Protein AF-0000000083865781 (afdb_homodimer)

Foldseek 3Di:
DPPPDLVVQLVVQADPVGWGALDQSLCVSLVHGSCVQVVPDDPPDDRRRSSRVSSVVSVVVVVVVVVVVVCVVVVVVVVVVVVVD/DPPPDLVVQLVVQADPVGWGALDQSLCVSLVHGSCVQVVPDDPPDDRRRSSRVSSVVSVVVVVVVVVVVVCVVVVVVVVVVVVVD

Radius of gyration: 20.51 Å; Cα contacts (8 Å, |Δi|>4): 160; chains: 2; bounding box: 32×53×48 Å

pLDDT: mean 91.02, std 9.42, range [40.5, 97.81]

Structure (mmCIF, N/CA/C/O backbone):
data_AF-0000000083865781-model_v1
#
loop_
_entity.id
_entity.type
_entity.pdbx_description
1 polymer 'Uncharacterized protein'
#
loop_
_atom_site.group_PDB
_atom_site.id
_atom_site.type_symbol
_atom_site.label_atom_id
_atom_site.label_alt_id
_atom_site.label_comp_id
_atom_site.label_asym_id
_atom_site.label_entity_id
_atom_site.label_seq_id
_atom_site.pdbx_PDB_ins_code
_atom_site.Cartn_x
_atom_site.Cartn_y
_atom_site.Cartn_z
_atom_site.occupancy
_atom_site.B_iso_or_equiv
_atom_site.auth_seq_id
_atom_site.auth_comp_id
_atom_site.auth_asym_id
_atom_site.auth_atom_id
_atom_site.pdbx_PDB_model_num
ATOM 1 N N . GLN A 1 1 ? -21.25 7.93 -1.604 1 40.78 1 GLN A N 1
ATOM 2 C CA . GLN A 1 1 ? -20.047 8.633 -2.014 1 40.78 1 GLN A CA 1
ATOM 3 C C . GLN A 1 1 ? -18.891 7.66 -2.256 1 40.78 1 GLN A C 1
ATOM 5 O O . GLN A 1 1 ? -18.766 6.656 -1.557 1 40.78 1 GLN A O 1
ATOM 10 N N . PRO A 1 2 ? -18.484 7.668 -3.482 1 49.44 2 PRO A N 1
ATOM 11 C CA . PRO A 1 2 ? -17.469 6.652 -3.764 1 49.44 2 PRO A CA 1
ATOM 12 C C . PRO A 1 2 ? -16.375 6.59 -2.695 1 49.44 2 PRO A C 1
ATOM 14 O O . PRO A 1 2 ? -15.953 7.629 -2.184 1 49.44 2 PRO A O 1
ATOM 17 N N . HIS A 1 3 ? -16.484 5.66 -1.781 1 62.12 3 HIS A N 1
ATOM 18 C CA . HIS A 1 3 ? -15.531 5.496 -0.693 1 62.12 3 HIS A CA 1
ATOM 19 C C . HIS A 1 3 ? -14.109 5.816 -1.156 1 62.12 3 HIS A C 1
ATOM 21 O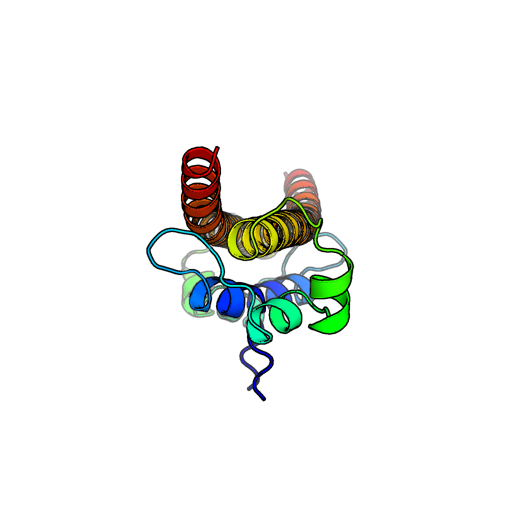 O . HIS A 1 3 ? -13.539 5.086 -1.971 1 62.12 3 HIS A O 1
ATOM 27 N N . ARG A 1 4 ? -13.812 7.105 -1.223 1 65.06 4 ARG A N 1
ATOM 28 C CA . ARG A 1 4 ? -12.492 7.535 -1.662 1 65.06 4 ARG A CA 1
ATOM 29 C C . ARG A 1 4 ? -11.398 6.891 -0.821 1 65.06 4 ARG A C 1
ATOM 31 O O . ARG A 1 4 ? -11.578 6.656 0.376 1 65.06 4 ARG A O 1
ATOM 38 N N . ASP A 1 5 ? -10.414 6.426 -1.396 1 78.62 5 ASP A N 1
ATOM 39 C CA . ASP A 1 5 ? -9.219 5.895 -0.743 1 78.62 5 ASP A CA 1
ATOM 40 C C . ASP A 1 5 ? -8.609 6.926 0.207 1 78.62 5 ASP A C 1
ATOM 42 O O . ASP A 1 5 ? -8.328 8.055 -0.194 1 78.62 5 ASP A O 1
ATOM 46 N N . PRO A 1 6 ? -8.719 6.629 1.439 1 83.56 6 PRO A N 1
ATOM 47 C CA . PRO A 1 6 ? -8.188 7.574 2.422 1 83.56 6 PRO A CA 1
ATOM 48 C C . PRO A 1 6 ? -6.828 8.141 2.021 1 83.56 6 PRO A C 1
ATOM 50 O O . PRO A 1 6 ? -6.527 9.305 2.305 1 83.56 6 PRO A O 1
ATOM 53 N N . LEU A 1 7 ? -5.992 7.34 1.46 1 87.25 7 LEU A N 1
ATOM 54 C CA . LEU A 1 7 ? -4.691 7.824 1.021 1 87.25 7 LEU A CA 1
ATOM 55 C C . LEU A 1 7 ? -4.844 8.914 -0.04 1 87.25 7 LEU A C 1
ATOM 57 O O . LEU A 1 7 ? -4.16 9.938 0.012 1 87.25 7 LEU A O 1
ATOM 61 N N . LEU A 1 8 ? -5.746 8.672 -0.949 1 87.12 8 LEU A N 1
ATOM 62 C CA . LEU A 1 8 ? -5.988 9.648 -2.006 1 87.12 8 LEU A CA 1
ATOM 63 C C . LEU A 1 8 ? -6.508 10.961 -1.428 1 87.12 8 LEU A C 1
ATOM 65 O O . LEU A 1 8 ? -6.168 12.039 -1.922 1 87.12 8 LEU A O 1
ATOM 69 N N . GLN A 1 9 ? -7.238 10.867 -0.419 1 90.69 9 GLN A N 1
ATOM 70 C CA . GLN A 1 9 ? -7.734 12.062 0.252 1 90.69 9 GLN A CA 1
ATOM 71 C C . GLN A 1 9 ? -6.598 12.844 0.9 1 90.69 9 GLN A C 1
ATOM 73 O O . GLN A 1 9 ? -6.527 14.07 0.778 1 90.69 9 GLN A O 1
ATOM 78 N N . LEU A 1 10 ? -5.703 12.125 1.552 1 92.88 10 LEU A N 1
ATOM 79 C CA . LEU A 1 10 ? -4.566 12.773 2.193 1 92.88 10 LEU A CA 1
ATOM 80 C C . LEU A 1 10 ? -3.678 13.461 1.162 1 92.88 10 LEU A C 1
ATOM 82 O O . LEU A 1 10 ? -3.189 14.57 1.394 1 92.88 10 LEU A O 1
ATOM 86 N N . VAL A 1 11 ? -3.541 12.82 0.07 1 93.5 11 VAL A N 1
ATOM 87 C CA . VAL A 1 11 ? -2.721 13.375 -1.003 1 93.5 11 VAL A CA 1
ATOM 88 C C . VAL A 1 11 ? -3.324 14.688 -1.488 1 93.5 11 VAL A C 1
ATOM 90 O O . VAL A 1 11 ? -2.609 15.672 -1.678 1 93.5 11 VAL A O 1
ATOM 93 N N . SER A 1 12 ? -4.609 14.703 -1.614 1 93.44 12 SER A N 1
ATOM 94 C CA . SER A 1 12 ? -5.297 15.875 -2.145 1 93.44 12 SER A CA 1
ATOM 95 C C . SER A 1 12 ? -5.289 17.016 -1.138 1 93.44 12 SER A C 1
ATOM 97 O O . SER A 1 12 ? -5.348 18.188 -1.521 1 93.44 12 SER A O 1
ATOM 99 N N . LEU A 1 13 ? -5.223 16.703 0.077 1 95.44 13 LEU A N 1
ATOM 100 C CA . LEU A 1 13 ? -5.316 17.703 1.134 1 95.44 13 LEU A CA 1
ATOM 101 C C . LEU A 1 13 ? -3.953 18.328 1.423 1 95.44 13 LEU A C 1
ATOM 103 O O . LEU A 1 13 ? -3.863 19.375 2.061 1 95.44 13 LEU A O 1
ATOM 107 N N . GLN A 1 14 ? -2.857 17.641 1.067 1 96.44 14 GLN A N 1
ATOM 108 C CA . GLN A 1 14 ? -1.522 18.172 1.325 1 96.44 14 GLN A CA 1
ATOM 109 C C . GLN A 1 14 ? -1.258 19.422 0.494 1 96.44 14 GLN A C 1
ATOM 111 O O . GLN A 1 14 ? -1.515 19.438 -0.712 1 96.44 14 GLN A O 1
ATOM 116 N N . GLU A 1 15 ? -0.785 20.5 1.121 1 97.06 15 GLU A N 1
ATOM 117 C CA . GLU A 1 15 ? -0.402 21.734 0.45 1 97.06 15 GLU A CA 1
ATOM 118 C C . GLU A 1 15 ? 0.911 21.562 -0.311 1 97.06 15 GLU A C 1
ATOM 120 O O . GLU A 1 15 ? 1.685 20.641 -0.03 1 97.06 15 GLU A O 1
ATOM 125 N N . ALA A 1 16 ? 1.197 22.438 -1.211 1 95.31 16 ALA A N 1
ATOM 126 C CA . ALA A 1 16 ? 2.428 22.406 -1.996 1 95.31 16 ALA A CA 1
ATOM 127 C C . ALA A 1 16 ? 3.656 22.5 -1.096 1 95.31 16 ALA A C 1
ATOM 129 O O . ALA A 1 16 ? 4.707 21.938 -1.406 1 95.31 16 ALA A O 1
ATOM 130 N N . SER A 1 17 ? 3.525 23.109 0.071 1 96.25 17 SER A N 1
ATOM 131 C CA . SER A 1 17 ? 4.637 23.266 1.003 1 96.25 17 SER A CA 1
ATOM 132 C C . SER A 1 17 ? 4.961 21.953 1.71 1 96.25 17 SER A C 1
ATOM 134 O O . SER A 1 17 ? 6.059 21.797 2.244 1 96.25 17 SER A O 1
ATOM 136 N N . GLY A 1 18 ? 3.928 21.047 1.822 1 97.06 18 GLY A N 1
ATOM 137 C CA . GLY A 1 18 ? 4.152 19.75 2.439 1 97.06 18 GLY A CA 1
ATOM 138 C C . GLY A 1 18 ? 3.332 19.531 3.697 1 97.06 18 GLY A C 1
ATOM 139 O O . GLY A 1 18 ? 3.307 18.438 4.25 1 97.06 18 GLY A O 1
ATOM 140 N N . CYS A 1 19 ? 2.625 20.562 4.121 1 97.38 19 CYS A N 1
ATOM 141 C CA . CYS A 1 19 ? 1.862 20.422 5.355 1 97.38 19 CYS A CA 1
ATOM 142 C C . CYS A 1 19 ? 0.393 20.141 5.062 1 97.38 19 CYS A C 1
ATOM 144 O O . CYS A 1 19 ? -0.039 20.219 3.91 1 97.38 19 CYS A O 1
ATOM 146 N N . TRP A 1 20 ? -0.283 19.688 6.004 1 97.81 20 TRP A N 1
ATOM 147 C CA . TRP A 1 20 ? -1.737 19.562 5.961 1 97.81 20 TRP A CA 1
ATOM 148 C C . TRP A 1 20 ? -2.391 20.625 6.852 1 97.81 20 TRP A C 1
ATOM 150 O O . TRP A 1 20 ? -1.988 20.812 8 1 97.81 20 TRP A O 1
ATOM 160 N N . PRO A 1 21 ? -3.295 21.375 6.273 1 96.19 21 PRO A N 1
ATOM 161 C CA . PRO A 1 21 ? -4.078 22.266 7.133 1 96.19 21 PRO A CA 1
ATOM 162 C C . PRO A 1 21 ? -5.008 21.5 8.078 1 96.19 21 PRO A C 1
ATOM 164 O O . PRO A 1 21 ? -5.465 20.406 7.746 1 96.19 21 PRO A O 1
ATOM 167 N N . LEU A 1 22 ? -5.227 22.094 9.203 1 94.44 22 LEU A N 1
ATOM 168 C CA . LEU A 1 22 ? -6.219 21.516 10.109 1 94.44 22 LEU A CA 1
ATOM 169 C C . LEU A 1 22 ? -7.633 21.797 9.617 1 94.44 22 LEU A C 1
ATOM 171 O O . LEU A 1 22 ? -8.219 22.828 9.945 1 94.44 22 LEU A O 1
ATOM 175 N N . HIS A 1 23 ? -8.117 20.984 8.766 1 92.81 23 HIS A N 1
ATOM 176 C CA . HIS A 1 23 ? -9.438 21.062 8.148 1 92.81 23 HIS A CA 1
ATOM 177 C C . HIS A 1 23 ? -10.281 19.844 8.5 1 92.81 23 HIS A C 1
ATOM 179 O O . HIS A 1 23 ? -9.734 18.766 8.75 1 92.81 23 HIS A O 1
ATOM 185 N N . PRO A 1 24 ? -11.57 20.047 8.531 1 94 24 PRO A N 1
ATOM 186 C CA . PRO A 1 24 ? -12.445 18.906 8.82 1 94 24 PRO A CA 1
ATOM 187 C C . PRO A 1 24 ? -12.227 17.734 7.867 1 94 24 PRO A C 1
ATOM 189 O O . PRO A 1 24 ? -12.383 16.578 8.258 1 94 24 PRO A O 1
ATOM 192 N N . ALA A 1 25 ? -11.844 18.078 6.672 1 93.81 25 ALA A N 1
ATOM 193 C CA . ALA A 1 25 ? -11.586 17.016 5.688 1 93.81 25 ALA A CA 1
ATOM 194 C C . ALA A 1 25 ? -10.414 16.141 6.109 1 93.81 25 ALA A C 1
ATOM 196 O O . ALA A 1 25 ? -10.406 14.938 5.844 1 93.81 25 ALA A O 1
ATOM 197 N N . LEU A 1 26 ? -9.398 16.734 6.758 1 95.94 26 LEU A N 1
ATOM 198 C CA . LEU A 1 26 ? -8.273 15.945 7.258 1 95.94 26 LEU A CA 1
ATOM 199 C C . LEU A 1 26 ? -8.719 14.992 8.359 1 95.94 26 LEU A C 1
ATOM 201 O O . LEU A 1 26 ? -8.352 13.82 8.352 1 95.94 26 LEU A O 1
ATOM 205 N N . ALA A 1 27 ? -9.492 15.508 9.281 1 94.31 27 ALA A N 1
ATOM 206 C CA . ALA A 1 27 ? -10.008 14.672 10.367 1 94.31 27 ALA A CA 1
ATOM 207 C C . ALA A 1 27 ? -10.789 13.477 9.82 1 94.31 27 ALA A C 1
ATOM 209 O O . ALA A 1 27 ? -10.586 12.344 10.266 1 94.31 27 ALA A O 1
ATOM 210 N N . ALA A 1 28 ? -11.555 13.766 8.852 1 93 28 ALA A N 1
ATOM 211 C CA . ALA A 1 28 ? -12.352 12.711 8.227 1 93 28 ALA A CA 1
ATOM 212 C C . ALA A 1 28 ? -11.461 11.664 7.566 1 93 28 ALA A C 1
ATOM 214 O O . ALA A 1 28 ? -11.703 10.461 7.699 1 93 28 ALA A O 1
ATOM 215 N N . ALA A 1 29 ? -10.453 12.164 6.871 1 91.81 29 ALA A N 1
ATOM 216 C CA . ALA A 1 29 ? -9.516 11.25 6.211 1 91.81 29 ALA A CA 1
ATOM 217 C C . ALA A 1 29 ? -8.812 10.352 7.227 1 91.81 29 ALA A C 1
ATOM 219 O O . ALA A 1 29 ? -8.508 9.195 6.934 1 91.81 29 ALA A O 1
ATOM 220 N N . LEU A 1 30 ? -8.641 10.867 8.406 1 93.44 30 LEU A N 1
ATOM 221 C CA . LEU A 1 30 ? -7.93 10.148 9.453 1 93.44 30 LEU A CA 1
ATOM 222 C C . LEU A 1 30 ? -8.891 9.281 10.266 1 93.44 30 LEU A C 1
ATOM 224 O O . LEU A 1 30 ? -8.469 8.539 11.156 1 93.44 30 LEU A O 1
ATOM 228 N N . GLY A 1 31 ? -10.195 9.375 9.984 1 92.12 31 GLY A N 1
ATOM 229 C CA . GLY A 1 31 ? -11.195 8.617 10.719 1 92.12 31 GLY A CA 1
ATOM 230 C C . GLY A 1 31 ? -11.516 9.211 12.078 1 92.12 31 GLY A C 1
ATOM 231 O O . GLY A 1 31 ? -11.812 8.477 13.023 1 92.12 31 GLY A O 1
ATOM 232 N N . LYS A 1 32 ? -11.266 10.375 12.156 1 94 32 LYS A N 1
ATOM 233 C CA . LYS A 1 32 ? -11.547 11.109 13.391 1 94 32 LYS A CA 1
ATOM 234 C C . LYS A 1 32 ? -12.562 12.219 13.156 1 94 32 LYS A C 1
ATOM 236 O O . LYS A 1 32 ? -12.914 12.516 12.016 1 94 32 LYS A O 1
ATOM 241 N N . THR A 1 33 ? -13.07 12.75 14.305 1 93.94 33 THR A N 1
ATOM 242 C CA . THR A 1 33 ? -13.898 13.945 14.219 1 93.94 33 THR A CA 1
ATOM 243 C C . THR A 1 33 ? -13.055 15.203 14.391 1 93.94 33 THR A C 1
ATOM 245 O O . THR A 1 33 ? -11.969 15.156 14.977 1 93.94 33 THR A O 1
ATOM 248 N N . SER A 1 34 ? -13.57 16.266 13.836 1 92.69 34 SER A N 1
ATOM 249 C CA . SE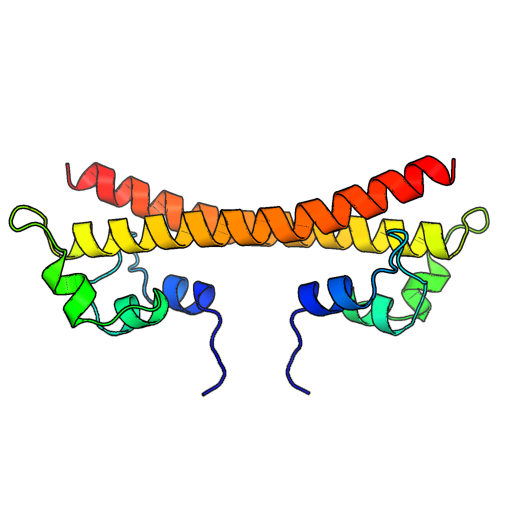R A 1 34 ? -12.898 17.547 14.023 1 92.69 34 SER A CA 1
ATOM 250 C C . SER A 1 34 ? -12.703 17.859 15.508 1 92.69 34 SER A C 1
ATOM 252 O O . SER A 1 34 ? -11.656 18.375 15.906 1 92.69 34 SER A O 1
ATOM 254 N N . LYS A 1 35 ? -13.688 17.547 16.344 1 93.88 35 LYS A N 1
ATOM 255 C CA . LYS A 1 35 ? -13.641 17.797 17.781 1 93.88 35 LYS A CA 1
ATOM 256 C C . LYS A 1 35 ? -12.508 17.016 18.438 1 93.88 35 LYS A C 1
ATOM 258 O O . LYS A 1 35 ? -11.773 17.547 19.266 1 93.88 35 LYS A O 1
ATOM 263 N N . GLU A 1 36 ? -12.391 15.797 18.062 1 93.44 36 GLU A N 1
ATOM 264 C CA . GLU A 1 36 ? -11.328 14.945 18.609 1 93.44 36 GLU A CA 1
ATOM 265 C C . GLU A 1 36 ? -9.953 15.516 18.281 1 93.44 36 GLU A C 1
ATOM 267 O O . GLU A 1 36 ? -9.07 15.547 19.156 1 93.44 36 GLU A O 1
ATOM 272 N N . VAL A 1 37 ? -9.766 15.992 17.078 1 93.31 37 VAL A N 1
ATOM 273 C CA . VAL A 1 37 ? -8.484 16.516 16.609 1 93.31 37 VAL A CA 1
ATOM 274 C C . VAL A 1 37 ? -8.156 17.812 17.344 1 93.31 37 VAL A C 1
ATOM 276 O O . VAL A 1 37 ? -7.027 18.016 17.797 1 93.31 37 VAL A O 1
ATOM 279 N N . GLU A 1 38 ? -9.094 18.625 17.453 1 91.12 38 GLU A N 1
ATOM 280 C CA . GLU A 1 38 ? -8.898 19.922 18.094 1 91.12 38 GLU A CA 1
ATOM 281 C C . GLU A 1 38 ? -8.648 19.75 19.594 1 91.12 38 GLU A C 1
ATOM 283 O O . GLU A 1 38 ? -7.824 20.469 20.172 1 91.12 38 GLU A O 1
ATOM 288 N N . ASN A 1 39 ? -9.32 18.781 20.203 1 92.25 39 ASN A N 1
ATOM 289 C CA . ASN A 1 39 ? -9.227 18.578 21.641 1 92.25 39 ASN A CA 1
ATOM 290 C C . ASN A 1 39 ? -7.871 18 22.031 1 92.25 39 ASN A C 1
ATOM 292 O O . ASN A 1 39 ? -7.422 18.188 23.172 1 92.25 39 ASN A O 1
ATOM 296 N N . THR A 1 40 ? -7.266 17.344 21.109 1 92.5 40 THR A N 1
ATOM 297 C CA . THR A 1 40 ? -6.008 16.688 21.438 1 92.5 40 THR A CA 1
ATOM 298 C C . THR A 1 40 ? -4.82 17.562 21.047 1 92.5 40 THR A C 1
ATOM 300 O O . THR A 1 40 ? -3.676 17.25 21.391 1 92.5 40 THR A O 1
ATOM 303 N N . LYS A 1 41 ? -5.098 18.625 20.422 1 93.69 41 LYS A N 1
ATOM 304 C CA . LYS A 1 41 ? -4.016 19.531 20.016 1 93.69 41 LYS A CA 1
ATOM 305 C C . LYS A 1 41 ? -3.381 20.203 21.234 1 93.69 41 LYS A C 1
ATOM 307 O O . LYS A 1 41 ? -4.07 20.859 22.016 1 93.69 41 LYS A O 1
ATOM 312 N N . PRO A 1 42 ? -2.096 20.094 21.344 1 92.75 42 PRO A N 1
ATOM 313 C CA . PRO A 1 42 ? -1.424 20.844 22.406 1 92.75 42 PRO A CA 1
ATOM 314 C C . PRO A 1 42 ? -1.507 22.359 22.203 1 92.75 42 PRO A C 1
ATOM 316 O O . PRO A 1 42 ? -1.43 22.844 21.078 1 92.75 42 PRO A O 1
ATOM 319 N N . ALA A 1 43 ? -1.617 23.109 23.297 1 91 43 ALA A N 1
ATOM 320 C CA . ALA A 1 43 ? -1.789 24.562 23.25 1 91 43 ALA A CA 1
ATOM 321 C C . ALA A 1 43 ? -0.579 25.234 22.609 1 91 43 ALA A C 1
ATOM 323 O O . ALA A 1 43 ? -0.719 26.234 21.891 1 91 43 ALA A O 1
ATOM 324 N N . SER A 1 44 ? 0.604 24.688 22.703 1 93 44 SER A N 1
ATOM 325 C CA . SER A 1 44 ? 1.843 25.328 22.266 1 93 44 SER A CA 1
ATOM 326 C C . SER A 1 44 ? 2.133 25.016 20.797 1 93 44 SER A C 1
ATOM 328 O O . SER A 1 44 ? 3.043 25.594 20.203 1 93 44 SER A O 1
ATOM 330 N N . VAL A 1 45 ? 1.316 24.172 20.219 1 92.56 45 VAL A N 1
ATOM 331 C CA . VAL A 1 45 ? 1.644 23.688 18.875 1 92.56 45 VAL A CA 1
ATOM 332 C C . VAL A 1 45 ? 0.746 24.375 17.844 1 92.56 45 VAL A C 1
ATOM 334 O O . VAL A 1 45 ? -0.458 24.531 18.062 1 92.56 45 VAL A O 1
ATOM 337 N N . ASN A 1 46 ? 1.302 24.875 16.797 1 95.06 46 ASN A N 1
ATOM 338 C CA . ASN A 1 46 ? 0.565 25.438 15.672 1 95.06 46 ASN A CA 1
ATOM 339 C C . ASN A 1 46 ? -0.37 24.406 15.039 1 95.06 46 ASN A C 1
ATOM 341 O O . ASN A 1 46 ? -0.041 23.234 14.969 1 95.06 46 ASN A O 1
ATOM 345 N N . LYS A 1 47 ? -1.448 24.891 14.578 1 94.75 47 LYS A N 1
ATOM 346 C CA . LYS A 1 47 ? -2.48 24.016 14.031 1 94.75 47 LYS A CA 1
ATOM 347 C C . LYS A 1 47 ? -1.952 23.219 12.844 1 94.75 47 LYS A C 1
ATOM 349 O O . LYS A 1 47 ? -2.238 22.016 12.719 1 94.75 47 LYS A O 1
ATOM 354 N N . GLU A 1 48 ? -1.148 23.828 11.977 1 96 48 GLU A N 1
ATOM 355 C CA . GLU A 1 48 ? -0.598 23.156 10.805 1 96 48 GLU A CA 1
ATOM 356 C C . GLU A 1 48 ? 0.397 22.078 11.203 1 96 48 GLU A C 1
ATOM 358 O O . GLU A 1 48 ? 0.441 21.016 10.586 1 96 48 GLU A O 1
ATOM 363 N N . VAL A 1 49 ? 1.169 22.359 12.211 1 96.56 49 VAL A N 1
ATOM 364 C CA . VAL A 1 49 ? 2.129 21.375 12.711 1 96.56 49 VAL A CA 1
ATOM 365 C C . VAL A 1 49 ? 1.39 20.172 13.289 1 96.56 49 VAL A C 1
ATOM 367 O O . VAL A 1 49 ? 1.722 19.031 12.984 1 96.56 49 VAL A O 1
ATOM 370 N N . TRP A 1 50 ? 0.382 20.5 14.016 1 96.69 50 TRP A N 1
ATOM 371 C CA . TRP A 1 50 ? -0.409 19.438 14.641 1 96.69 50 TRP A CA 1
ATOM 372 C C . TRP A 1 50 ? -1.064 18.562 13.586 1 96.69 50 TRP A C 1
ATOM 374 O O . TRP A 1 50 ? -0.938 17.328 13.625 1 96.69 50 TRP A O 1
ATOM 384 N N . ALA A 1 51 ? -1.691 19.203 12.656 1 96.75 51 ALA A N 1
ATOM 385 C CA . ALA A 1 51 ? -2.361 18.484 11.578 1 96.75 51 ALA A CA 1
ATOM 386 C C . ALA A 1 51 ? -1.37 17.641 10.781 1 96.75 51 ALA A C 1
ATOM 388 O O . ALA A 1 51 ? -1.665 16.484 10.422 1 96.75 51 ALA A O 1
ATOM 389 N N . THR A 1 52 ? -0.185 18.094 10.5 1 97.75 52 THR A N 1
ATOM 390 C CA . THR A 1 52 ? 0.836 17.406 9.719 1 97.75 52 THR A CA 1
ATOM 391 C C . THR A 1 52 ? 1.395 16.219 10.492 1 97.75 52 THR A C 1
ATOM 393 O O . THR A 1 52 ? 1.604 15.148 9.93 1 97.75 52 THR A O 1
ATOM 396 N N . VAL A 1 53 ? 1.511 16.406 11.766 1 96.56 53 VAL A N 1
ATOM 397 C CA . VAL A 1 53 ? 1.974 15.312 12.609 1 96.56 53 VAL A CA 1
ATOM 398 C C . VAL A 1 53 ? 0.944 14.18 12.602 1 96.56 53 VAL A C 1
ATOM 400 O O . VAL A 1 53 ? 1.298 13.016 12.445 1 96.56 53 VAL A O 1
ATOM 403 N N . LEU A 1 54 ? -0.291 14.594 12.703 1 96.38 54 LEU A N 1
ATOM 404 C CA . LEU A 1 54 ? -1.354 13.594 12.688 1 96.38 54 LEU A CA 1
ATOM 405 C C . LEU A 1 54 ? -1.399 12.867 11.352 1 96.38 54 LEU A C 1
ATOM 407 O O . LEU A 1 54 ? -1.55 11.641 11.305 1 96.38 54 LEU A O 1
ATOM 411 N N . ALA A 1 55 ? -1.275 13.625 10.273 1 96.94 55 ALA A N 1
ATOM 412 C CA . ALA A 1 55 ? -1.271 13.047 8.93 1 96.94 55 ALA A CA 1
ATOM 413 C C . ALA A 1 55 ? -0.103 12.078 8.758 1 96.94 55 ALA A C 1
ATOM 415 O O . ALA A 1 55 ? -0.27 10.984 8.211 1 96.94 55 ALA A O 1
ATOM 416 N N . LEU A 1 56 ? 1.071 12.383 9.289 1 97 56 LEU A N 1
ATOM 417 C CA . LEU A 1 56 ? 2.252 11.539 9.18 1 97 56 LEU A CA 1
ATOM 418 C C . LEU A 1 56 ? 2.08 10.258 10 1 97 56 LEU A C 1
ATOM 420 O O . LEU A 1 56 ? 2.479 9.18 9.555 1 97 56 LEU A O 1
ATOM 424 N N . ILE A 1 57 ? 1.52 10.414 11.164 1 95.5 57 ILE A N 1
ATOM 425 C CA . ILE A 1 57 ? 1.24 9.25 11.992 1 95.5 57 ILE A CA 1
ATOM 426 C C . ILE A 1 57 ? 0.285 8.305 11.258 1 95.5 57 ILE A C 1
ATOM 428 O O . ILE A 1 57 ? 0.508 7.094 11.219 1 95.5 57 ILE A O 1
ATOM 432 N N . TRP A 1 58 ? -0.751 8.914 10.68 1 94.75 58 TRP A N 1
ATOM 433 C CA . TRP A 1 58 ? -1.725 8.133 9.914 1 94.75 58 TRP A CA 1
ATOM 434 C C . TRP A 1 58 ? -1.062 7.441 8.734 1 94.75 58 TRP A C 1
ATOM 436 O O . TRP A 1 58 ? -1.267 6.246 8.508 1 94.75 58 TRP A O 1
ATOM 446 N N . LEU A 1 59 ? -0.206 8.109 7.953 1 93.88 59 LEU A N 1
ATOM 447 C CA . LEU A 1 59 ? 0.502 7.578 6.793 1 93.88 59 LEU A CA 1
ATOM 448 C C . LEU A 1 59 ? 1.372 6.387 7.184 1 93.88 59 LEU A C 1
ATOM 450 O O . LEU A 1 59 ? 1.417 5.383 6.465 1 93.88 59 LEU A O 1
ATOM 454 N N . HIS A 1 60 ? 2.047 6.535 8.312 1 92.06 60 HIS A N 1
ATOM 455 C CA . HIS A 1 60 ? 2.902 5.461 8.805 1 92.06 60 HIS A CA 1
ATOM 456 C C . HIS A 1 60 ? 2.086 4.219 9.141 1 92.06 60 HIS A C 1
ATOM 458 O O . HIS A 1 60 ? 2.465 3.104 8.781 1 92.06 60 HIS A O 1
ATOM 464 N N . GLY A 1 61 ? 1.041 4.422 9.82 1 89.44 61 GLY A N 1
ATOM 465 C CA . GLY A 1 61 ? 0.165 3.305 10.141 1 89.44 61 GLY A CA 1
ATOM 466 C C . GLY A 1 61 ? -0.411 2.631 8.906 1 89.44 61 GLY A C 1
ATOM 467 O O . GLY A 1 61 ? -0.455 1.4 8.836 1 89.44 61 GLY A O 1
ATOM 468 N N . PHE A 1 62 ? -0.869 3.443 7.996 1 84.88 62 PHE A N 1
ATOM 469 C CA . PHE A 1 62 ? -1.412 2.939 6.738 1 84.88 62 PHE A CA 1
ATOM 470 C C . PHE A 1 62 ? -0.373 2.111 5.992 1 84.88 62 PHE A C 1
ATOM 472 O O . PHE A 1 62 ? -0.672 1.014 5.516 1 84.88 62 PHE A O 1
ATOM 479 N N . LYS A 1 63 ? 0.775 2.611 5.863 1 85.75 63 LYS A N 1
ATOM 480 C CA . LYS A 1 63 ? 1.877 1.915 5.207 1 85.75 63 LYS A CA 1
ATOM 481 C C . LYS A 1 63 ? 2.164 0.578 5.883 1 85.75 63 LYS A C 1
ATOM 483 O O . LYS A 1 63 ? 2.355 -0.437 5.211 1 85.75 63 LYS A O 1
ATOM 488 N N . MET A 1 64 ? 2.244 0.532 7.199 1 88.69 64 MET A N 1
ATOM 489 C CA . MET A 1 64 ? 2.541 -0.683 7.953 1 88.69 64 MET A CA 1
ATOM 490 C C . MET A 1 64 ? 1.457 -1.734 7.738 1 88.69 64 MET A C 1
ATOM 492 O O . MET A 1 64 ? 1.759 -2.918 7.57 1 88.69 64 MET A O 1
ATOM 496 N N . ALA A 1 65 ? 0.241 -1.256 7.75 1 85.69 65 ALA A N 1
ATOM 497 C CA . ALA A 1 65 ? -0.874 -2.176 7.539 1 85.69 65 ALA A CA 1
ATOM 498 C C . ALA A 1 65 ? -0.822 -2.785 6.141 1 85.69 65 ALA A C 1
ATOM 500 O O . ALA A 1 65 ? -1.029 -3.99 5.973 1 85.69 65 ALA A O 1
ATOM 501 N N . ALA A 1 66 ? -0.578 -1.959 5.145 1 83 66 ALA A N 1
ATOM 502 C CA . ALA A 1 66 ? -0.475 -2.43 3.764 1 83 66 ALA A CA 1
ATOM 503 C C . ALA A 1 66 ? 0.696 -3.393 3.598 1 83 66 ALA A C 1
ATOM 505 O O . ALA A 1 66 ? 0.569 -4.426 2.936 1 83 66 ALA A O 1
ATOM 506 N N . LYS A 1 67 ? 1.817 -3.092 4.195 1 86.31 67 LYS A N 1
ATOM 507 C CA . LYS A 1 67 ? 3.016 -3.924 4.137 1 86.31 67 LYS A CA 1
ATOM 508 C C . LYS A 1 67 ? 2.752 -5.309 4.723 1 86.31 67 LYS A C 1
ATOM 510 O O . LYS A 1 67 ? 3.146 -6.32 4.137 1 86.31 67 LYS A O 1
ATOM 515 N N . GLU A 1 68 ? 2.164 -5.309 5.824 1 88.62 68 GLU A N 1
ATOM 516 C CA . GLU A 1 68 ? 1.879 -6.582 6.473 1 88.62 68 GLU A CA 1
ATOM 517 C C . GLU A 1 68 ? 1.007 -7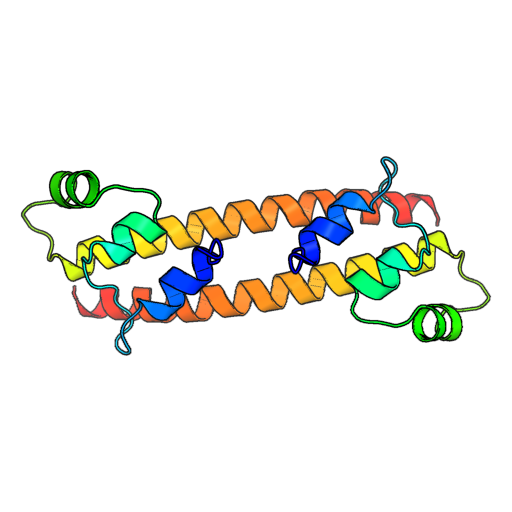.469 5.59 1 88.62 68 GLU A C 1
ATOM 519 O O . GLU A 1 68 ? 1.247 -8.672 5.48 1 88.62 68 GLU A O 1
ATOM 524 N N . GLU A 1 69 ? -0.035 -6.906 5.059 1 83.44 69 GLU A N 1
ATOM 525 C CA . GLU A 1 69 ? -0.962 -7.648 4.211 1 83.44 69 GLU A CA 1
ATOM 526 C C . GLU A 1 69 ? -0.239 -8.281 3.025 1 83.44 69 GLU A C 1
ATOM 528 O O . GLU A 1 69 ? -0.388 -9.477 2.766 1 83.44 69 GLU A O 1
ATOM 533 N N . TRP A 1 70 ? 0.531 -7.555 2.324 1 87.12 70 TRP A N 1
ATOM 534 C CA . TRP A 1 70 ? 1.184 -8.094 1.137 1 87.12 70 TRP A CA 1
ATOM 535 C C . TRP A 1 70 ? 2.312 -9.047 1.521 1 87.12 70 TRP A C 1
ATOM 537 O O . TRP A 1 70 ? 2.604 -10 0.795 1 87.12 70 TRP A O 1
ATOM 547 N N . GLU A 1 71 ? 2.986 -8.812 2.652 1 90.5 71 GLU A N 1
ATOM 548 C CA . GLU A 1 71 ? 4.07 -9.68 3.109 1 90.5 71 GLU A CA 1
ATOM 549 C C . GLU A 1 71 ? 3.559 -11.078 3.436 1 90.5 71 GLU A C 1
ATOM 551 O O . GLU A 1 71 ? 4.203 -12.078 3.1 1 90.5 71 GLU A O 1
ATOM 556 N N . LEU A 1 72 ? 2.432 -11.148 4.109 1 92.06 72 LEU A N 1
ATOM 557 C CA . LEU A 1 72 ? 1.845 -12.445 4.43 1 92.06 72 LEU A CA 1
ATOM 558 C C . LEU A 1 72 ? 1.49 -13.211 3.16 1 92.06 72 LEU A C 1
ATOM 560 O O . LEU A 1 72 ? 1.767 -14.406 3.055 1 92.06 72 LEU A O 1
ATOM 564 N N . LEU A 1 73 ? 0.958 -12.5 2.188 1 93.38 73 LEU A N 1
ATOM 565 C CA . LEU A 1 73 ? 0.585 -13.07 0.899 1 93.38 73 LEU A CA 1
ATOM 566 C C . LEU A 1 73 ? 1.816 -13.57 0.148 1 93.38 73 LEU A C 1
ATOM 568 O O . LEU A 1 73 ? 1.843 -14.711 -0.325 1 93.38 73 LEU A O 1
ATOM 572 N N . ALA A 1 74 ? 2.836 -12.812 0.084 1 94.75 74 ALA A N 1
ATOM 573 C CA . ALA A 1 74 ? 4.062 -13.117 -0.646 1 94.75 74 ALA A CA 1
ATOM 574 C C . ALA A 1 74 ? 4.824 -14.266 0.021 1 94.75 74 ALA A C 1
ATOM 576 O O . ALA A 1 74 ? 5.324 -15.164 -0.657 1 94.75 74 ALA A O 1
ATOM 577 N N . MET A 1 75 ? 4.934 -14.219 1.332 1 95.25 75 MET A N 1
ATOM 578 C CA . MET A 1 75 ? 5.672 -15.234 2.08 1 95.25 75 MET A CA 1
ATOM 579 C C . MET A 1 75 ? 5.074 -16.609 1.857 1 95.25 75 MET A C 1
ATOM 581 O O . MET A 1 75 ? 5.805 -17.578 1.632 1 95.25 75 MET A O 1
ATOM 585 N N . LYS A 1 76 ? 3.75 -16.672 1.953 1 96.94 76 LYS A N 1
ATOM 586 C CA . LYS A 1 76 ? 3.086 -17.953 1.688 1 96.94 76 LYS A CA 1
ATOM 587 C C . LYS A 1 76 ? 3.391 -18.453 0.276 1 96.94 76 LYS A C 1
ATOM 589 O O . LYS A 1 76 ? 3.65 -19.641 0.07 1 96.94 76 LYS A O 1
ATOM 594 N N . ALA A 1 77 ? 3.322 -17.609 -0.679 1 97.31 77 ALA A N 1
ATOM 595 C CA . ALA A 1 77 ? 3.582 -17.953 -2.076 1 97.31 77 ALA A CA 1
ATOM 596 C C . ALA A 1 77 ? 5.027 -18.391 -2.271 1 97.31 77 ALA A C 1
ATOM 598 O O . ALA A 1 77 ? 5.297 -19.375 -2.961 1 97.31 77 ALA A O 1
ATOM 599 N N . VAL A 1 78 ? 5.938 -17.641 -1.719 1 96.81 78 VAL A N 1
ATOM 600 C CA . VAL A 1 78 ? 7.359 -17.953 -1.835 1 96.81 78 VAL A CA 1
ATOM 601 C C . VAL A 1 78 ? 7.637 -19.312 -1.218 1 96.81 78 VAL A C 1
ATOM 603 O O . VAL A 1 78 ? 8.359 -20.141 -1.799 1 96.81 78 VAL A O 1
ATOM 606 N N . SER A 1 79 ? 7.121 -19.5 -0.069 1 97.06 79 SER A N 1
ATOM 607 C CA . SER A 1 79 ? 7.273 -20.797 0.584 1 97.06 79 SER A CA 1
ATOM 608 C C . SER A 1 79 ? 6.734 -21.922 -0.293 1 97.06 79 SER A C 1
ATOM 610 O O . SER A 1 79 ? 7.367 -22.969 -0.42 1 97.06 79 SER A O 1
ATOM 612 N N . TRP A 1 80 ? 5.621 -21.75 -0.87 1 97.25 80 TRP A N 1
ATOM 613 C CA . TRP A 1 80 ? 5.016 -22.719 -1.77 1 97.25 80 TRP A CA 1
ATOM 614 C C . TRP A 1 80 ? 5.914 -22.984 -2.971 1 97.25 80 TRP A C 1
ATOM 616 O O . TRP A 1 80 ? 6.113 -24.141 -3.361 1 97.25 80 TRP A O 1
ATOM 626 N N . LEU A 1 81 ? 6.438 -22 -3.527 1 96.19 81 LEU A N 1
ATOM 627 C CA . LEU A 1 81 ? 7.316 -22.141 -4.684 1 96.19 81 LEU A CA 1
ATOM 628 C C . LEU A 1 81 ? 8.547 -22.969 -4.332 1 96.19 81 LEU A C 1
ATOM 630 O O . LEU A 1 81 ? 8.992 -23.797 -5.129 1 96.19 81 LEU A O 1
ATOM 634 N N . LYS A 1 82 ? 9.062 -22.641 -3.184 1 95.69 82 LYS A N 1
ATOM 635 C CA . LYS A 1 82 ? 10.25 -23.359 -2.725 1 95.69 82 LYS A CA 1
ATOM 636 C C . LYS A 1 82 ? 9.969 -24.844 -2.578 1 95.69 82 LYS A C 1
ATOM 638 O O . LYS A 1 82 ? 10.859 -25.672 -2.773 1 95.69 82 LYS A O 1
ATOM 643 N N . ALA A 1 83 ? 8.758 -25.141 -2.311 1 95.06 83 ALA A N 1
ATOM 644 C CA . ALA A 1 83 ? 8.352 -26.531 -2.119 1 95.06 83 ALA A CA 1
ATOM 645 C C . ALA A 1 83 ? 8.172 -27.234 -3.459 1 95.06 83 ALA A C 1
ATOM 647 O O . ALA A 1 83 ? 8.094 -28.469 -3.512 1 95.06 83 ALA A O 1
ATOM 648 N N . GLN A 1 84 ? 7.973 -26.484 -4.52 1 91.94 84 GLN A N 1
ATOM 649 C CA . GLN A 1 84 ? 7.805 -27.062 -5.848 1 91.94 84 GLN A CA 1
ATOM 650 C C . GLN A 1 84 ? 9.148 -27.469 -6.441 1 91.94 84 GLN A C 1
ATOM 652 O O . GLN A 1 84 ? 9.203 -28.219 -7.418 1 91.94 84 GLN A O 1
ATOM 657 N N . ASN A 1 85 ? 10.289 -26.891 -6.008 1 79.19 85 ASN A N 1
ATOM 658 C CA . ASN A 1 85 ? 11.625 -27.219 -6.492 1 79.19 85 ASN A CA 1
ATOM 659 C C . ASN A 1 85 ? 12.312 -28.25 -5.605 1 79.19 85 ASN A C 1
ATOM 661 O O . ASN A 1 85 ? 12.234 -28.172 -4.375 1 79.19 85 ASN A O 1
ATOM 665 N N . GLN B 1 1 ? -18.891 -2.143 -12.492 1 40.5 1 GLN B N 1
ATOM 666 C CA . GLN B 1 1 ? -18.391 -3.086 -11.492 1 40.5 1 GLN B CA 1
ATOM 667 C C . GLN B 1 1 ? -17.438 -2.402 -10.516 1 40.5 1 GLN B C 1
ATOM 669 O O . GLN B 1 1 ? -16.703 -1.496 -10.898 1 40.5 1 GLN B O 1
ATOM 674 N N . PRO B 1 2 ? -17.875 -2.416 -9.281 1 49.31 2 PRO B N 1
ATOM 675 C CA . PRO B 1 2 ? -17.031 -1.657 -8.359 1 49.31 2 PRO B CA 1
ATOM 676 C C . PRO B 1 2 ? -15.539 -1.948 -8.531 1 49.31 2 PRO B C 1
ATOM 678 O O . PRO B 1 2 ? -15.156 -3.1 -8.758 1 49.31 2 PRO B O 1
ATOM 681 N N . HIS B 1 3 ? -14.828 -1.112 -9.234 1 62.09 3 HIS B N 1
ATOM 682 C CA . HIS B 1 3 ? -13.406 -1.282 -9.5 1 62.09 3 HIS B CA 1
ATOM 683 C C . HIS B 1 3 ? -12.688 -1.878 -8.289 1 62.09 3 HIS B C 1
ATOM 685 O O . HIS B 1 3 ? -12.578 -1.231 -7.25 1 62.09 3 HIS B O 1
ATOM 691 N N . ARG B 1 4 ? -12.82 -3.174 -8.164 1 64.88 4 ARG B N 1
ATOM 692 C CA . ARG B 1 4 ? -12.188 -3.857 -7.043 1 64.88 4 ARG B CA 1
ATOM 693 C C . ARG B 1 4 ? -10.688 -3.568 -6.996 1 64.88 4 ARG B C 1
ATOM 695 O O . ARG B 1 4 ? -10.047 -3.42 -8.039 1 64.88 4 ARG B O 1
ATOM 702 N N . ASP B 1 5 ? -10.18 -3.314 -5.906 1 78.44 5 ASP B N 1
ATOM 703 C CA . ASP B 1 5 ? -8.75 -3.148 -5.66 1 78.44 5 ASP B CA 1
ATOM 704 C C . ASP B 1 5 ? -7.965 -4.371 -6.133 1 78.44 5 ASP B C 1
ATOM 706 O O . ASP B 1 5 ? -8.273 -5.5 -5.742 1 78.44 5 ASP B O 1
ATOM 710 N N . PRO B 1 6 ? -7.23 -4.16 -7.145 1 83.56 6 PRO B N 1
ATOM 711 C CA . PRO B 1 6 ? -6.465 -5.289 -7.676 1 83.56 6 PRO B CA 1
ATOM 712 C C . PRO B 1 6 ? -5.82 -6.133 -6.582 1 83.56 6 PRO B C 1
ATOM 714 O O . PRO B 1 6 ? -5.711 -7.355 -6.719 1 83.56 6 PRO B O 1
ATOM 717 N N . LEU B 1 7 ? -5.332 -5.523 -5.57 1 87.19 7 LEU B N 1
ATOM 718 C CA . LEU B 1 7 ? -4.734 -6.277 -4.469 1 87.19 7 LEU B CA 1
ATOM 719 C C . LEU B 1 7 ? -5.766 -7.195 -3.818 1 87.19 7 LEU B C 1
ATOM 721 O O . LEU B 1 7 ? -5.473 -8.359 -3.529 1 87.19 7 LEU B O 1
ATOM 725 N N . LEU B 1 8 ? -6.938 -6.656 -3.637 1 87.06 8 LEU B N 1
ATOM 726 C CA . LEU B 1 8 ? -8 -7.449 -3.033 1 87.06 8 LEU B CA 1
ATOM 727 C C . LEU B 1 8 ? -8.359 -8.641 -3.916 1 87.06 8 LEU B C 1
ATOM 729 O O . LEU B 1 8 ? -8.672 -9.719 -3.408 1 87.06 8 LEU B O 1
ATOM 733 N N . GLN B 1 9 ? -8.281 -8.461 -5.148 1 90.56 9 GLN B N 1
ATOM 734 C CA . GLN B 1 9 ? -8.539 -9.555 -6.082 1 90.56 9 GLN B CA 1
ATOM 735 C C . GLN B 1 9 ? -7.477 -10.641 -5.961 1 90.56 9 GLN B C 1
ATOM 737 O O . GLN B 1 9 ? -7.801 -11.828 -5.918 1 90.56 9 GLN B O 1
ATOM 742 N N . LEU B 1 10 ? -6.227 -10.219 -5.875 1 92.88 10 LEU B N 1
ATOM 743 C CA . LEU B 1 10 ? -5.137 -11.18 -5.742 1 92.88 10 LEU B CA 1
ATOM 744 C C . LEU B 1 10 ? -5.262 -11.969 -4.441 1 92.88 10 LEU B C 1
ATOM 746 O O . LEU B 1 10 ? -5.027 -13.18 -4.418 1 92.88 10 LEU B O 1
ATOM 750 N N . VAL B 1 11 ? -5.668 -11.289 -3.441 1 93.44 11 VAL B N 1
ATOM 751 C CA . VAL B 1 11 ? -5.836 -11.93 -2.141 1 93.44 11 VAL B CA 1
ATOM 752 C C . VAL B 1 11 ? -6.91 -13.016 -2.23 1 93.44 11 VAL B C 1
ATOM 754 O O . VAL B 1 11 ? -6.73 -14.117 -1.72 1 93.44 11 VAL B O 1
ATOM 757 N N . SER B 1 12 ? -7.953 -12.695 -2.924 1 93.44 12 SER B N 1
ATOM 758 C CA . SER B 1 12 ? -9.086 -13.617 -3.02 1 93.44 12 SER B CA 1
ATOM 759 C C . SER B 1 12 ? -8.75 -14.812 -3.906 1 93.44 12 SER B C 1
ATOM 761 O O . SER B 1 12 ? -9.312 -15.891 -3.734 1 93.44 12 SER B O 1
ATOM 763 N N . LEU B 1 13 ? -7.898 -14.641 -4.797 1 95.38 13 LEU B N 1
ATOM 764 C CA . LEU B 1 13 ? -7.578 -15.672 -5.773 1 95.38 13 LEU B CA 1
ATOM 765 C C . LEU B 1 13 ? -6.52 -16.625 -5.227 1 95.38 13 LEU B C 1
ATOM 767 O O . LEU B 1 13 ? -6.32 -17.719 -5.766 1 95.38 13 LEU B O 1
ATOM 771 N N . GLN B 1 14 ? -5.738 -16.219 -4.227 1 96.5 14 GLN B N 1
ATOM 772 C CA . GLN B 1 14 ? -4.699 -17.078 -3.666 1 96.5 14 GLN B CA 1
ATOM 773 C C . GLN B 1 14 ? -5.309 -18.281 -2.949 1 96.5 14 GLN B C 1
ATOM 775 O O . GLN B 1 14 ? -6.242 -18.125 -2.156 1 96.5 14 GLN B O 1
ATOM 780 N N . GLU B 1 15 ? -4.84 -19.469 -3.24 1 97.06 15 GLU B N 1
ATOM 781 C CA . GLU B 1 15 ? -5.262 -20.703 -2.58 1 97.06 15 GLU B CA 1
ATOM 782 C C . GLU B 1 15 ? -4.688 -20.797 -1.171 1 97.06 15 GLU B C 1
ATOM 784 O O . GLU B 1 15 ? -3.711 -20.109 -0.845 1 97.06 15 GLU B O 1
ATOM 789 N N . ALA B 1 16 ? -5.215 -21.625 -0.361 1 95.25 16 ALA B N 1
ATOM 790 C CA . ALA B 1 16 ? -4.758 -21.844 1.011 1 95.25 16 ALA B CA 1
ATOM 791 C C . ALA B 1 16 ? -3.307 -22.312 1.037 1 95.25 16 ALA B C 1
ATOM 793 O O . ALA B 1 16 ? -2.562 -22 1.968 1 95.25 16 ALA B O 1
ATOM 794 N N . SER B 1 17 ? -2.85 -22.969 -0.011 1 96.19 17 SER B N 1
ATOM 795 C CA . SER B 1 17 ? -1.483 -23.469 -0.086 1 96.19 17 SER B CA 1
ATOM 796 C C . SER B 1 17 ? -0.489 -22.344 -0.342 1 96.19 17 SER B C 1
ATOM 798 O O . SER B 1 17 ? 0.708 -22.5 -0.09 1 96.19 17 SER B O 1
ATOM 800 N N . GLY B 1 18 ? -0.986 -21.219 -0.969 1 97 18 GLY B N 1
ATOM 801 C CA . GLY B 1 18 ? -0.127 -20.062 -1.216 1 97 18 GLY B CA 1
ATOM 802 C C . GLY B 1 18 ? 0.063 -19.766 -2.691 1 97 18 GLY B C 1
ATOM 803 O O . GLY B 1 18 ? 0.639 -18.75 -3.055 1 97 18 GLY B O 1
ATOM 804 N N . CYS B 1 19 ? -0.455 -20.625 -3.537 1 97.38 19 CYS B N 1
ATOM 805 C CA . CYS B 1 19 ? -0.25 -20.406 -4.965 1 97.38 19 CYS B CA 1
ATOM 806 C C . CYS B 1 19 ? -1.473 -19.766 -5.602 1 97.38 19 CYS B C 1
ATOM 808 O O . CYS B 1 19 ? -2.518 -19.641 -4.961 1 97.38 19 CYS B O 1
ATOM 810 N N . TRP B 1 20 ? -1.302 -19.234 -6.719 1 97.81 20 TRP B N 1
ATOM 811 C CA . TRP B 1 20 ? -2.398 -18.766 -7.559 1 97.81 20 TRP B CA 1
ATOM 812 C C . TRP B 1 20 ? -2.609 -19.703 -8.75 1 97.81 20 TRP B C 1
ATOM 814 O O . TRP B 1 20 ? -1.652 -20.078 -9.43 1 97.81 20 TRP B O 1
ATOM 824 N N . PRO B 1 21 ? -3.818 -20.141 -8.914 1 96.12 21 PRO B N 1
ATOM 825 C CA . PRO B 1 21 ? -4.102 -20.891 -10.141 1 96.12 21 PRO B CA 1
ATOM 826 C C . PRO B 1 21 ? -4.047 -20 -11.391 1 96.12 21 PRO B C 1
ATOM 828 O O . PRO B 1 21 ? -4.32 -18.812 -11.312 1 96.12 21 PRO B O 1
ATOM 831 N N . LEU B 1 22 ? -3.693 -20.625 -12.461 1 94.44 22 LEU B N 1
ATOM 832 C CA . LEU B 1 22 ? -3.756 -19.906 -13.727 1 94.44 22 LEU B CA 1
ATOM 833 C C . LEU B 1 22 ? -5.195 -19.781 -14.211 1 94.44 22 LEU B C 1
ATOM 835 O O . LEU B 1 22 ? -5.691 -20.672 -14.914 1 94.44 22 LEU B O 1
ATOM 839 N N . HIS B 1 23 ? -5.867 -18.812 -13.773 1 92.75 23 HIS B N 1
ATOM 840 C CA . HIS B 1 23 ? -7.258 -18.516 -14.086 1 92.75 23 HIS B CA 1
ATOM 841 C C . HIS B 1 23 ? -7.387 -17.156 -14.766 1 92.75 23 HIS B C 1
ATOM 843 O O . HIS B 1 23 ? -6.562 -16.266 -14.547 1 92.75 23 HIS B O 1
ATOM 849 N N . PRO B 1 24 ? -8.383 -17.047 -15.602 1 93.94 24 PRO B N 1
ATOM 850 C CA . PRO B 1 24 ? -8.602 -15.766 -16.266 1 93.94 24 PRO B CA 1
ATOM 851 C C . PRO B 1 24 ? -8.727 -14.602 -15.281 1 93.94 24 PRO B C 1
ATOM 853 O O . PRO B 1 24 ? -8.32 -13.484 -15.586 1 93.94 24 PRO B O 1
ATOM 856 N N . ALA B 1 25 ? -9.242 -14.914 -14.125 1 93.75 25 ALA B N 1
ATOM 857 C CA . ALA B 1 25 ? -9.391 -13.883 -13.109 1 93.75 25 ALA B CA 1
ATOM 858 C C . ALA B 1 25 ? -8.031 -13.352 -12.656 1 93.75 25 ALA B C 1
ATOM 860 O O . ALA B 1 25 ? -7.887 -12.172 -12.344 1 93.75 25 ALA B O 1
ATOM 861 N N . LEU B 1 26 ? -7.016 -14.219 -12.609 1 95.88 26 LEU B N 1
ATOM 862 C CA . LEU B 1 26 ? -5.668 -13.781 -12.258 1 95.88 26 LEU B CA 1
ATOM 863 C C . LEU B 1 26 ? -5.098 -12.852 -13.32 1 95.88 26 LEU B C 1
ATOM 865 O O . LEU B 1 26 ? -4.535 -11.805 -13 1 95.88 26 LEU B O 1
ATOM 869 N N . ALA B 1 27 ? -5.254 -13.234 -14.562 1 94.31 27 ALA B N 1
ATOM 870 C CA . ALA B 1 27 ? -4.781 -12.406 -15.664 1 94.31 27 ALA B CA 1
ATOM 871 C C . ALA B 1 27 ? -5.402 -11.016 -15.609 1 94.31 27 ALA B C 1
ATOM 873 O O . ALA B 1 27 ? -4.699 -10.008 -15.742 1 94.31 27 ALA B O 1
ATOM 874 N N . ALA B 1 28 ? -6.645 -11.023 -15.328 1 92.94 28 ALA B N 1
ATOM 875 C CA . ALA B 1 28 ? -7.363 -9.758 -15.242 1 92.94 28 ALA B CA 1
ATOM 876 C C . ALA B 1 28 ? -6.832 -8.898 -14.094 1 92.94 28 ALA B C 1
ATOM 878 O O . ALA B 1 28 ? -6.641 -7.691 -14.242 1 92.94 28 ALA B O 1
ATOM 879 N N . ALA B 1 29 ? -6.613 -9.562 -12.961 1 91.88 29 ALA B N 1
ATOM 880 C CA . ALA B 1 29 ? -6.086 -8.852 -11.797 1 91.88 29 ALA B CA 1
ATOM 881 C C . ALA B 1 29 ? -4.715 -8.25 -12.094 1 91.88 29 ALA B C 1
ATOM 883 O O . ALA B 1 29 ? -4.379 -7.176 -11.586 1 91.88 29 ALA B O 1
ATOM 884 N N . LEU B 1 30 ? -3.998 -8.898 -12.969 1 93.44 30 LEU B N 1
ATOM 885 C CA . LEU B 1 30 ? -2.648 -8.469 -13.312 1 93.44 30 LEU B CA 1
ATOM 886 C C . LEU B 1 30 ? -2.672 -7.473 -14.469 1 93.44 30 LEU B C 1
ATOM 888 O O . LE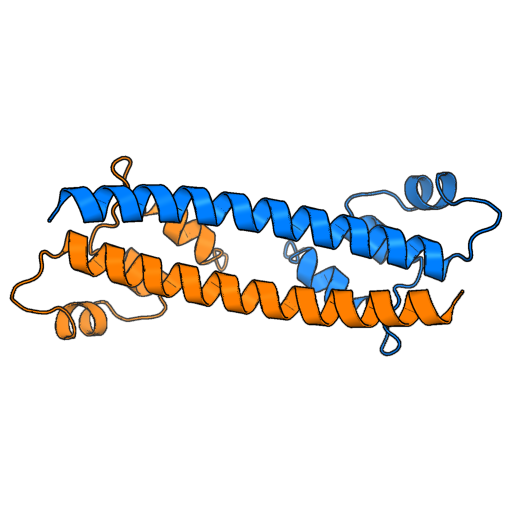U B 1 30 ? -1.629 -6.945 -14.859 1 93.44 30 LEU B O 1
ATOM 892 N N . GLY B 1 31 ? -3.855 -7.211 -15.039 1 92.06 31 GLY B N 1
ATOM 893 C CA . GLY B 1 31 ? -3.98 -6.301 -16.172 1 92.06 31 GLY B CA 1
ATOM 894 C C . GLY B 1 31 ? -3.547 -6.922 -17.484 1 92.06 31 GLY B C 1
ATOM 895 O O . GLY B 1 31 ? -3.025 -6.23 -18.359 1 92.06 31 GLY B O 1
ATOM 896 N N . LYS B 1 32 ? -3.598 -8.125 -17.484 1 94.12 32 LYS B N 1
ATOM 897 C CA . LYS B 1 32 ? -3.238 -8.875 -18.688 1 94.12 32 LYS B CA 1
ATOM 898 C C . LYS B 1 32 ? -4.426 -9.68 -19.219 1 94.12 32 LYS B C 1
ATOM 900 O O . LYS B 1 32 ? -5.457 -9.781 -18.547 1 94.12 32 LYS B O 1
ATOM 905 N N . THR B 1 33 ? -4.242 -10.156 -20.484 1 94 33 THR B N 1
ATOM 906 C CA . THR B 1 33 ? -5.215 -11.109 -21.016 1 94 33 THR B CA 1
ATOM 907 C C . THR B 1 33 ? -4.773 -12.539 -20.734 1 94 33 THR B C 1
ATOM 909 O O . THR B 1 33 ? -3.588 -12.805 -20.531 1 94 33 THR B O 1
ATOM 912 N N . SER B 1 34 ? -5.766 -13.391 -20.703 1 92.62 34 SER B N 1
ATOM 913 C CA . SER B 1 34 ? -5.449 -14.805 -20.531 1 92.62 34 SER B CA 1
ATOM 914 C C . SER B 1 34 ? -4.484 -15.289 -21.609 1 92.62 34 SER B C 1
ATOM 916 O O . SER B 1 34 ? -3.572 -16.062 -21.328 1 92.62 34 SER B O 1
ATOM 918 N N . LYS B 1 35 ? -4.656 -14.82 -22.812 1 93.88 35 LYS B N 1
ATOM 919 C CA . LYS B 1 35 ? -3.807 -15.203 -23.938 1 93.88 35 LYS B CA 1
ATOM 920 C C . LYS B 1 35 ? -2.361 -14.773 -23.719 1 93.88 35 LYS B C 1
ATOM 922 O O . LYS B 1 35 ? -1.432 -15.547 -23.969 1 93.88 35 LYS B O 1
ATOM 927 N N . GLU B 1 36 ? -2.201 -13.586 -23.281 1 93.38 36 GLU B N 1
ATOM 928 C CA . GLU B 1 36 ? -0.868 -13.07 -22.984 1 93.38 36 GLU B CA 1
ATOM 929 C C . GLU B 1 36 ? -0.156 -13.914 -21.938 1 93.38 36 GLU B C 1
ATOM 931 O O . GLU B 1 36 ? 1.026 -14.234 -22.094 1 93.38 36 GLU B O 1
ATOM 936 N N . VAL B 1 37 ? -0.853 -14.328 -20.922 1 93.38 37 VAL B N 1
ATOM 937 C CA . VAL B 1 37 ? -0.289 -15.102 -19.812 1 93.38 37 VAL B CA 1
ATOM 938 C C . VAL B 1 37 ? 0.088 -16.5 -20.297 1 93.38 37 VAL B C 1
ATOM 940 O O . VAL B 1 37 ? 1.172 -17 -19.984 1 93.38 37 VAL B O 1
ATOM 943 N N . GLU B 1 38 ? -0.757 -17.078 -21 1 91.25 38 GLU B N 1
ATOM 944 C CA . GLU B 1 38 ? -0.529 -18.438 -21.516 1 91.25 38 GLU B CA 1
ATOM 945 C C . GLU B 1 38 ? 0.61 -18.453 -22.516 1 91.25 38 GLU B C 1
ATOM 947 O O . GLU B 1 38 ? 1.406 -19.391 -22.547 1 91.25 38 GLU B O 1
ATOM 952 N N . ASN B 1 39 ? 0.69 -17.422 -23.328 1 92.31 39 ASN B N 1
ATOM 953 C CA . ASN B 1 39 ? 1.685 -17.359 -24.391 1 92.31 39 ASN B CA 1
ATOM 954 C C . ASN B 1 39 ? 3.092 -17.172 -23.844 1 92.31 39 ASN B C 1
ATOM 956 O O . ASN B 1 39 ? 4.074 -17.562 -24.469 1 92.31 39 ASN B O 1
ATOM 960 N N . THR B 1 40 ? 3.166 -16.594 -22.688 1 92.56 40 THR B N 1
ATOM 961 C CA . THR B 1 40 ? 4.473 -16.281 -22.125 1 92.56 40 THR B CA 1
ATOM 962 C C . THR B 1 40 ? 4.926 -17.391 -21.172 1 92.56 40 THR B C 1
ATOM 964 O O . THR B 1 40 ? 6.07 -17.391 -20.719 1 92.56 40 THR B O 1
ATOM 967 N N . LYS B 1 41 ? 4.07 -18.312 -20.938 1 93.75 41 LYS B N 1
ATOM 968 C CA . LYS B 1 41 ? 4.426 -19.391 -20.047 1 93.75 41 LYS B CA 1
ATOM 969 C C . LYS B 1 41 ? 5.477 -20.312 -20.672 1 93.75 41 LYS B C 1
ATOM 971 O O . LYS B 1 41 ? 5.27 -20.844 -21.766 1 93.75 41 LYS B O 1
ATOM 976 N N . PRO B 1 42 ? 6.539 -20.531 -19.969 1 92.69 42 PRO B N 1
ATOM 977 C CA . PRO B 1 42 ? 7.512 -21.516 -20.469 1 92.69 42 PRO B CA 1
ATOM 978 C C . PRO B 1 42 ? 6.957 -22.938 -20.484 1 92.69 42 PRO B C 1
ATOM 980 O O . PRO B 1 42 ? 6.211 -23.312 -19.578 1 92.69 42 PRO B O 1
ATOM 983 N N . ALA B 1 43 ? 7.336 -23.734 -21.484 1 90.88 43 ALA B N 1
ATOM 984 C CA . ALA B 1 43 ? 6.82 -25.078 -21.656 1 90.88 43 ALA B CA 1
ATOM 985 C C . ALA B 1 43 ? 7.18 -25.969 -20.484 1 90.88 43 ALA B C 1
ATOM 987 O O . ALA B 1 43 ? 6.395 -26.844 -20.078 1 90.88 43 ALA B O 1
ATOM 988 N N . SER B 1 44 ? 8.273 -25.75 -19.797 1 92.88 44 SER B N 1
ATOM 989 C CA . SER B 1 44 ? 8.789 -26.625 -18.75 1 92.88 44 SER B CA 1
ATOM 990 C C . SER B 1 44 ? 8.195 -26.281 -17.391 1 92.88 44 SER B C 1
ATOM 992 O O . SER B 1 44 ? 8.367 -27.016 -16.422 1 92.88 44 SER B O 1
ATOM 994 N N . VAL B 1 45 ? 7.434 -25.203 -17.344 1 92.44 45 VAL B N 1
ATOM 995 C CA . VAL B 1 45 ? 6.988 -24.703 -16.047 1 92.44 45 VAL B CA 1
ATOM 996 C C . VAL B 1 45 ? 5.52 -25.062 -15.836 1 92.44 45 VAL B C 1
ATOM 998 O O . VAL B 1 45 ? 4.703 -24.922 -16.75 1 92.44 45 VAL B O 1
ATOM 1001 N N . ASN B 1 46 ? 5.176 -25.594 -14.719 1 95.06 46 ASN B N 1
ATOM 1002 C CA . ASN B 1 46 ? 3.797 -25.859 -14.32 1 95.06 46 ASN B CA 1
ATOM 1003 C C . ASN B 1 46 ? 2.961 -24.578 -14.305 1 95.06 46 ASN B C 1
ATOM 1005 O O . ASN B 1 46 ? 3.461 -23.516 -13.953 1 95.06 46 ASN B O 1
ATOM 1009 N N . LYS B 1 47 ? 1.744 -24.75 -14.625 1 94.69 47 LYS B N 1
ATOM 1010 C CA . LYS B 1 47 ? 0.85 -23.594 -14.75 1 94.69 47 LYS B CA 1
ATOM 1011 C C . LYS B 1 47 ? 0.728 -22.844 -13.43 1 94.69 47 LYS B C 1
ATOM 1013 O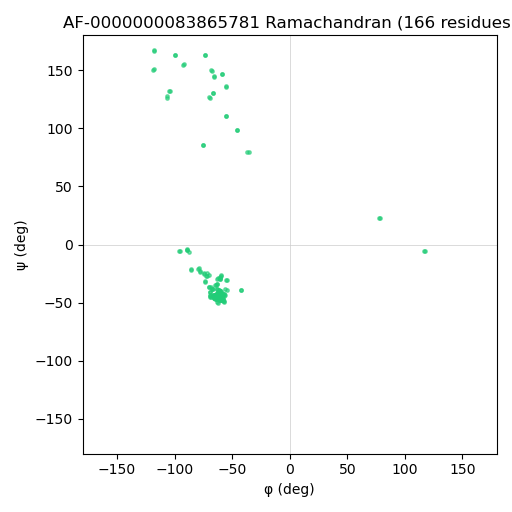 O . LYS B 1 47 ? 0.727 -21.625 -13.406 1 94.69 47 LYS B O 1
ATOM 1018 N N . GLU B 1 48 ? 0.656 -23.562 -12.305 1 95.94 48 GLU B N 1
ATOM 1019 C CA . GLU B 1 48 ? 0.525 -22.938 -10.992 1 95.94 48 GLU B CA 1
ATOM 1020 C C . GLU B 1 48 ? 1.786 -22.172 -10.617 1 95.94 48 GLU B C 1
ATOM 1022 O O . GLU B 1 48 ? 1.706 -21.094 -10.016 1 95.94 48 GLU B O 1
ATOM 1027 N N . VAL B 1 49 ? 2.908 -22.719 -10.969 1 96.56 49 VAL B N 1
ATOM 1028 C CA . VAL B 1 49 ? 4.18 -22.047 -10.703 1 96.56 49 VAL B CA 1
ATOM 1029 C C . VAL B 1 49 ? 4.266 -20.766 -11.516 1 96.56 49 VAL B C 1
ATOM 1031 O O . VAL B 1 49 ? 4.613 -19.703 -10.977 1 96.56 49 VAL B O 1
ATOM 1034 N N . TRP B 1 50 ? 3.877 -20.875 -12.719 1 96.69 50 TRP B N 1
ATOM 1035 C CA . TRP B 1 50 ? 3.914 -19.719 -13.602 1 96.69 50 TRP B CA 1
ATOM 1036 C C . TRP B 1 50 ? 2.994 -18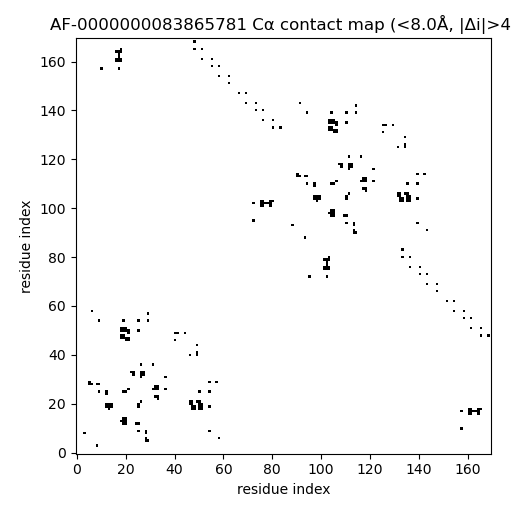.609 -13.086 1 96.69 50 TRP B C 1
ATOM 1038 O O . TRP B 1 50 ? 3.414 -17.469 -12.938 1 96.69 50 TRP B O 1
ATOM 1048 N N . ALA B 1 51 ? 1.796 -19 -12.797 1 96.69 51 ALA B N 1
ATOM 1049 C CA . ALA B 1 51 ? 0.807 -18.047 -12.289 1 96.69 51 ALA B CA 1
ATOM 1050 C C . ALA B 1 51 ? 1.281 -17.406 -10.992 1 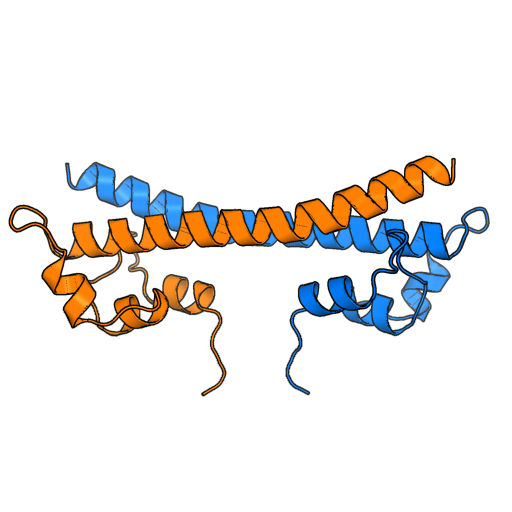96.69 51 ALA B C 1
ATOM 1052 O O . ALA B 1 51 ? 1.124 -16.203 -10.797 1 96.69 51 ALA B O 1
ATOM 1053 N N . THR B 1 52 ? 1.894 -18.109 -10.086 1 97.75 52 THR B N 1
ATOM 1054 C CA . THR B 1 52 ? 2.365 -17.625 -8.789 1 97.75 52 THR B CA 1
ATOM 1055 C C . THR B 1 52 ? 3.549 -16.688 -8.969 1 97.75 52 THR B C 1
ATOM 1057 O O . THR B 1 52 ? 3.625 -15.648 -8.305 1 97.75 52 THR B O 1
ATOM 1060 N N . VAL B 1 53 ? 4.355 -17.016 -9.914 1 96.56 53 VAL B N 1
ATOM 1061 C CA . VAL B 1 53 ? 5.484 -16.141 -10.211 1 96.56 53 VAL B CA 1
ATOM 1062 C C . VAL B 1 53 ? 4.977 -14.797 -10.734 1 96.56 53 VAL B C 1
ATOM 1064 O O . VAL B 1 53 ? 5.438 -13.734 -10.305 1 96.56 53 VAL B O 1
ATOM 1067 N N . LEU B 1 54 ? 4.008 -14.891 -11.602 1 96.25 54 LEU B N 1
ATOM 1068 C CA . LEU B 1 54 ? 3.438 -13.664 -12.148 1 96.25 54 LEU B CA 1
ATOM 1069 C C . LEU B 1 54 ? 2.773 -12.836 -11.062 1 96.25 54 LEU B C 1
ATOM 1071 O O . LEU B 1 54 ? 2.936 -11.617 -11.016 1 96.25 54 LEU B O 1
ATOM 1075 N N . ALA B 1 55 ? 2.025 -13.516 -10.195 1 96.88 55 ALA B N 1
ATOM 1076 C CA . ALA B 1 55 ? 1.359 -12.836 -9.086 1 96.88 55 ALA B CA 1
ATOM 1077 C C . ALA B 1 55 ? 2.375 -12.172 -8.164 1 96.88 55 ALA B C 1
ATOM 1079 O O . ALA B 1 55 ? 2.184 -11.031 -7.742 1 96.88 55 ALA B O 1
ATOM 1080 N N . LEU B 1 56 ? 3.512 -12.797 -7.895 1 96.94 56 LEU B N 1
ATOM 1081 C CA . LEU B 1 56 ? 4.551 -12.258 -7.02 1 96.94 56 LEU B CA 1
ATOM 1082 C C . LEU B 1 56 ? 5.227 -11.055 -7.664 1 96.94 56 LEU B C 1
ATOM 1084 O O . LEU B 1 56 ? 5.531 -10.07 -6.984 1 96.94 56 LEU B O 1
ATOM 1088 N N . ILE B 1 57 ? 5.469 -11.164 -8.938 1 95.44 57 ILE B N 1
ATOM 1089 C CA . ILE B 1 57 ? 6.047 -10.039 -9.664 1 95.44 57 ILE B CA 1
ATOM 1090 C C . ILE B 1 57 ? 5.113 -8.836 -9.586 1 95.44 57 ILE B C 1
ATOM 1092 O O . ILE B 1 57 ? 5.555 -7.715 -9.312 1 95.44 57 ILE B O 1
ATOM 1096 N N . TRP B 1 58 ? 3.816 -9.117 -9.805 1 94.62 58 TRP B N 1
ATOM 1097 C CA . TRP B 1 58 ? 2.812 -8.062 -9.727 1 94.62 58 TRP B CA 1
ATOM 1098 C C . TRP B 1 58 ? 2.768 -7.453 -8.328 1 94.62 58 TRP B C 1
ATOM 1100 O O . TRP B 1 58 ? 2.771 -6.23 -8.172 1 94.62 58 TRP B O 1
ATOM 1110 N N . LEU B 1 59 ? 2.785 -8.234 -7.25 1 93.75 59 LEU B N 1
ATOM 1111 C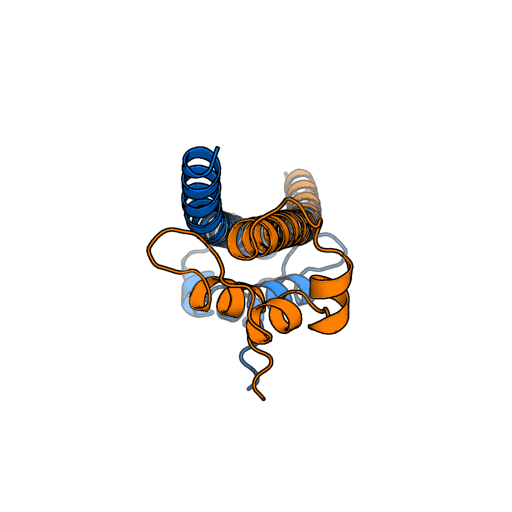 CA . LEU B 1 59 ? 2.75 -7.801 -5.859 1 93.75 59 LEU B CA 1
ATOM 1112 C C . LEU B 1 59 ? 3.939 -6.898 -5.543 1 93.75 59 LEU B C 1
ATOM 1114 O O . LEU B 1 59 ? 3.787 -5.883 -4.863 1 93.75 59 LEU B O 1
ATOM 1118 N N . HIS B 1 60 ? 5.102 -7.301 -6.039 1 91.94 60 HIS B N 1
ATOM 1119 C CA . HIS B 1 60 ? 6.309 -6.512 -5.82 1 91.94 60 HIS B CA 1
ATOM 1120 C C . HIS B 1 60 ? 6.199 -5.141 -6.48 1 91.94 60 HIS B C 1
ATOM 1122 O O . HIS B 1 60 ? 6.547 -4.125 -5.871 1 91.94 60 HIS B O 1
ATOM 1128 N N . GLY B 1 61 ? 5.77 -5.137 -7.68 1 89.12 61 GLY B N 1
ATOM 1129 C CA . GLY B 1 61 ? 5.57 -3.873 -8.367 1 89.12 61 GLY B CA 1
ATOM 1130 C C . GLY B 1 61 ? 4.559 -2.975 -7.688 1 89.12 61 GLY B C 1
ATOM 1131 O O . GLY B 1 61 ? 4.777 -1.77 -7.555 1 89.12 61 GLY B O 1
ATOM 1132 N N . PHE B 1 62 ? 3.449 -3.57 -7.289 1 84.38 62 PHE B N 1
ATOM 1133 C CA . PHE B 1 62 ? 2.402 -2.844 -6.582 1 84.38 62 PHE B CA 1
ATOM 1134 C C . PHE B 1 62 ? 2.941 -2.234 -5.293 1 84.38 62 PHE B C 1
ATOM 1136 O O . PHE B 1 62 ? 2.697 -1.061 -5.008 1 84.38 62 PHE B O 1
ATOM 1143 N N . LYS B 1 63 ? 3.617 -2.988 -4.551 1 85.44 63 LYS B N 1
ATOM 1144 C CA . LYS B 1 63 ? 4.227 -2.529 -3.305 1 85.44 63 LYS B CA 1
ATOM 1145 C C . LYS B 1 63 ? 5.18 -1.363 -3.555 1 85.44 63 LYS B C 1
ATOM 1147 O O . LYS B 1 63 ? 5.16 -0.371 -2.822 1 85.44 63 LYS B O 1
ATOM 1152 N N . MET B 1 64 ? 6.039 -1.451 -4.531 1 88.44 64 MET B N 1
ATOM 1153 C CA . MET B 1 64 ? 7.012 -0.41 -4.848 1 88.44 64 MET B CA 1
ATOM 1154 C C . MET B 1 64 ? 6.312 0.886 -5.246 1 88.44 64 MET B C 1
ATOM 1156 O O . MET B 1 64 ? 6.727 1.971 -4.828 1 88.44 64 MET B O 1
ATOM 1160 N N . ALA B 1 65 ? 5.281 0.711 -6.031 1 85.44 65 ALA B N 1
ATOM 1161 C CA . ALA B 1 65 ? 4.531 1.886 -6.465 1 85.44 65 ALA B CA 1
ATOM 1162 C C . ALA B 1 65 ? 3.867 2.578 -5.277 1 85.44 65 ALA B C 1
ATOM 1164 O O . ALA B 1 65 ? 3.898 3.807 -5.168 1 85.44 65 ALA B O 1
ATOM 1165 N N . ALA B 1 66 ? 3.252 1.803 -4.41 1 82.88 66 ALA B N 1
ATOM 1166 C CA . ALA B 1 66 ? 2.604 2.348 -3.219 1 82.88 66 ALA B CA 1
ATOM 1167 C C . ALA B 1 66 ? 3.621 3.01 -2.295 1 82.88 66 ALA B C 1
ATOM 1169 O O . ALA B 1 66 ? 3.373 4.094 -1.764 1 82.88 66 ALA B O 1
ATOM 1170 N N . LYS B 1 67 ? 4.758 2.385 -2.111 1 86.44 67 LYS B N 1
ATOM 1171 C CA . LYS B 1 67 ? 5.828 2.906 -1.266 1 86.44 67 LYS B CA 1
ATOM 1172 C C . LYS B 1 67 ? 6.316 4.262 -1.772 1 86.44 67 LYS B C 1
ATOM 1174 O O . LYS B 1 67 ? 6.508 5.191 -0.987 1 86.44 67 LYS B O 1
ATOM 1179 N N . GLU B 1 68 ? 6.535 4.312 -3.004 1 88.56 68 GLU B N 1
ATOM 1180 C CA . GLU B 1 68 ? 7.023 5.559 -3.584 1 88.56 68 GLU B CA 1
ATOM 1181 C C . GLU B 1 68 ? 6.043 6.703 -3.34 1 88.56 68 GLU B C 1
ATOM 1183 O O . GLU B 1 68 ? 6.453 7.82 -3.012 1 88.56 68 GLU B O 1
ATOM 1188 N N . GLU B 1 69 ? 4.793 6.453 -3.588 1 83.5 69 GLU B N 1
ATOM 1189 C CA . GLU B 1 69 ? 3.76 7.469 -3.414 1 83.5 69 GLU B CA 1
ATOM 1190 C C . GLU B 1 69 ? 3.748 8.008 -1.985 1 83.5 69 GLU B C 1
ATOM 1192 O O . GLU B 1 69 ? 3.764 9.219 -1.771 1 83.5 69 GLU B O 1
ATOM 1197 N N . TRP B 1 70 ? 3.748 7.164 -1.018 1 87.12 70 TRP B N 1
ATOM 1198 C CA . TRP B 1 70 ? 3.662 7.621 0.364 1 87.12 70 TRP B CA 1
ATOM 1199 C C . TRP B 1 70 ? 4.98 8.242 0.815 1 87.12 70 TRP B C 1
ATOM 1201 O O . TRP B 1 70 ? 4.996 9.156 1.642 1 87.12 70 TRP B O 1
ATOM 1211 N N . GLU B 1 71 ? 6.125 7.773 0.3 1 90.62 71 GLU B N 1
ATOM 1212 C CA . GLU B 1 71 ? 7.434 8.305 0.662 1 90.62 71 GLU B CA 1
ATOM 1213 C C . GLU B 1 71 ? 7.578 9.758 0.215 1 90.62 71 GLU B C 1
ATOM 1215 O O . GLU B 1 71 ? 8.102 10.594 0.956 1 90.62 71 GLU B O 1
ATOM 1220 N N . LEU B 1 72 ? 7.145 10.062 -0.998 1 92.25 72 LEU B N 1
ATOM 1221 C CA . LEU B 1 72 ? 7.207 11.43 -1.497 1 92.25 72 LEU B CA 1
ATOM 1222 C C . LEU B 1 72 ? 6.355 12.359 -0.64 1 92.25 72 LEU B C 1
ATOM 1224 O O . LEU B 1 72 ? 6.793 13.461 -0.287 1 92.25 72 LEU B O 1
ATOM 1228 N N . LEU B 1 73 ? 5.195 11.867 -0.25 1 93.44 73 LEU B N 1
ATOM 1229 C CA . LEU B 1 73 ? 4.273 12.617 0.593 1 93.44 73 LEU B CA 1
ATOM 1230 C C . LEU B 1 73 ? 4.867 12.859 1.976 1 93.44 73 LEU B C 1
ATOM 1232 O O . LEU B 1 73 ? 4.879 13.992 2.467 1 93.44 73 LEU B O 1
ATOM 1236 N N . ALA B 1 74 ? 5.418 11.883 2.576 1 94.94 74 ALA B N 1
ATOM 1237 C CA . ALA B 1 74 ? 5.98 11.945 3.924 1 94.94 74 ALA B CA 1
ATOM 1238 C C . ALA B 1 74 ? 7.238 12.805 3.955 1 94.94 74 ALA B C 1
ATOM 1240 O O . ALA B 1 74 ? 7.426 13.609 4.871 1 94.94 74 ALA B O 1
ATOM 1241 N N . MET B 1 75 ? 8.094 12.633 2.971 1 95.44 75 MET B N 1
ATOM 1242 C CA . MET B 1 75 ? 9.352 13.367 2.918 1 95.44 75 MET B CA 1
ATOM 1243 C C . MET B 1 75 ? 9.102 14.875 2.848 1 95.44 75 MET B C 1
ATOM 1245 O O . MET B 1 75 ? 9.75 15.648 3.551 1 95.44 75 MET B O 1
ATOM 1249 N N . LYS B 1 76 ? 8.172 15.242 1.983 1 97 76 LYS B N 1
ATOM 1250 C CA . LYS B 1 76 ? 7.82 16.656 1.897 1 97 76 LYS B CA 1
ATOM 1251 C C . LYS B 1 76 ? 7.312 17.188 3.238 1 97 76 LYS B C 1
ATOM 1253 O O . LYS B 1 76 ? 7.672 18.281 3.656 1 97 76 LYS B O 1
ATOM 1258 N N . ALA B 1 77 ? 6.484 16.469 3.895 1 97.31 77 ALA B N 1
ATOM 1259 C CA . ALA B 1 77 ? 5.918 16.859 5.184 1 97.31 77 ALA B CA 1
ATOM 1260 C C . ALA B 1 77 ? 7 16.938 6.254 1 97.31 77 ALA B C 1
ATOM 1262 O O . ALA B 1 77 ? 7.023 17.891 7.047 1 97.31 77 ALA B O 1
ATOM 1263 N N . VAL B 1 78 ? 7.844 15.953 6.297 1 96.88 78 VAL B N 1
ATOM 1264 C CA . VAL B 1 78 ? 8.93 15.914 7.273 1 96.88 78 VAL B CA 1
ATOM 1265 C C . VAL B 1 78 ? 9.844 17.125 7.07 1 96.88 78 VAL B C 1
ATOM 1267 O O . VAL B 1 78 ? 10.242 17.781 8.039 1 96.88 78 VAL B O 1
ATOM 1270 N N . SER B 1 79 ? 10.195 17.328 5.863 1 97.12 79 SER B N 1
ATOM 1271 C CA . SER B 1 79 ? 11.016 18.484 5.551 1 97.12 79 SER B CA 1
ATOM 1272 C C . SER B 1 79 ? 10.359 19.781 6.016 1 97.12 79 SER B C 1
ATOM 1274 O O . SER B 1 79 ? 11.016 20.641 6.586 1 97.12 79 SER B O 1
ATOM 1276 N N . TRP B 1 80 ? 9.117 19.922 5.789 1 97.31 80 TRP B N 1
ATOM 1277 C CA . TRP B 1 80 ? 8.352 21.078 6.219 1 97.31 80 TRP B CA 1
ATOM 1278 C C . TRP B 1 80 ? 8.367 21.219 7.738 1 97.31 80 TRP B C 1
ATOM 1280 O O . TRP B 1 80 ? 8.57 22.312 8.273 1 97.31 80 TRP B O 1
ATOM 1290 N N . LEU B 1 81 ? 8.195 20.188 8.414 1 96.31 81 LEU B N 1
ATOM 1291 C CA . LEU B 1 81 ? 8.195 20.188 9.875 1 96.31 81 LEU B CA 1
ATOM 1292 C C . LEU B 1 81 ? 9.547 20.656 10.414 1 96.31 81 LEU B C 1
ATOM 1294 O O . LEU B 1 81 ? 9.602 21.422 11.383 1 96.31 81 LEU B O 1
ATOM 1298 N N . LYS B 1 82 ? 10.539 20.125 9.781 1 95.75 82 LYS B N 1
ATOM 1299 C CA . LYS B 1 82 ? 11.891 20.484 10.203 1 95.75 82 LYS B CA 1
ATOM 1300 C C . LYS B 1 82 ? 12.133 21.984 10.047 1 95.75 82 LYS B C 1
ATOM 1302 O O . LYS B 1 82 ? 12.891 22.578 10.812 1 95.75 82 LYS B O 1
ATOM 1307 N N . ALA B 1 83 ? 11.453 22.547 9.117 1 95.19 83 ALA B N 1
ATOM 1308 C CA . ALA B 1 83 ? 11.602 23.969 8.844 1 95.19 83 ALA B CA 1
ATOM 1309 C C . ALA B 1 83 ? 10.82 24.812 9.852 1 95.19 83 ALA B C 1
ATOM 1311 O O . ALA B 1 83 ? 11.031 26.016 9.961 1 95.19 83 ALA B O 1
ATOM 1312 N N . GLN B 1 84 ? 9.844 24.203 10.516 1 92.12 84 GLN B N 1
ATOM 1313 C CA . GLN B 1 84 ? 9.055 24.906 11.516 1 92.12 84 GLN B CA 1
ATOM 1314 C C . GLN B 1 84 ? 9.812 25.031 12.828 1 92.12 84 GLN B C 1
ATOM 1316 O O . GLN B 1 84 ? 9.445 25.828 13.695 1 92.12 84 GLN B O 1
ATOM 1321 N N . ASN B 1 85 ? 10.797 24.156 13.125 1 79.06 85 ASN B N 1
ATOM 1322 C CA . ASN B 1 85 ? 11.594 24.172 14.352 1 79.06 85 ASN B CA 1
ATOM 1323 C C . ASN B 1 85 ? 12.891 24.953 14.156 1 79.06 85 ASN B C 1
ATOM 1325 O O . ASN B 1 85 ? 13.977 24.375 14.188 1 79.06 85 ASN B O 1
#

Organism: Monopterus albus (NCBI:txid43700)

Secondary structure (DSSP, 8-state):
-----HHHHHHHH--TTS-----HHHHHHTT--HHHHHHHS-TTS-HHHHHHHHHHHHHHHHHHHHHHHHHHHHHHHHHHHHHH-/-----HHHHHHHH--TTS-----HHHHHHTT--HHHHHHHS-TTS-HHHHHHHHHHHHHHHHHHHHHHHHHHHHHHHHHHHHHH-

Solvent-accessible surface area (backbone atoms only — not comparable to full-atom values): 9524 Å² total; per-residue (Å²): 120,82,82,67,54,47,66,60,49,52,60,70,54,41,44,94,75,25,42,25,62,74,41,62,68,49,23,51,52,71,73,42,48,55,65,60,54,60,71,66,50,57,89,90,52,53,57,43,58,51,32,30,50,51,52,50,54,50,50,52,50,51,50,52,54,54,48,51,56,52,47,56,54,47,49,37,26,51,54,40,53,57,69,75,102,121,82,81,67,53,47,66,60,49,50,60,70,54,42,44,94,74,25,42,24,62,74,41,62,67,50,24,51,50,71,72,42,48,53,65,59,54,61,70,68,50,56,90,89,53,52,59,44,58,51,32,30,51,52,51,49,54,50,51,52,52,51,50,52,53,54,49,51,56,52,48,58,54,47,50,38,26,52,53,39,53,58,71,73,107

Sequence (170 aa):
QPHRDPLLQLVSLQEASGCWPLHPALAAALGKTSKEVENTKPASVNKEVWATVLALIWLHGFKMAAKEEWELLAMKAVSWLKAQNQPHRDPLLQLVSLQEASGCWPLHPALAAALGKTSKEVENTKPASVNKEVWATVLALIWLHGFKMAAKEEWELLAMKAVSWLKAQN